Protein AF-A0A9D1MW50-F1 (afdb_monomer_lite)

Radius of gyration: 27.05 Å; chains: 1; bounding box: 61×31×77 Å

pLDDT: mean 70.01, std 12.66, range [36.09, 89.88]

Secondary structure (DSSP, 8-state):
-EE-TTT--EE-TT-SB-TTT-PBP--------S-HHHHHHHHHHHHHHHHHHHHHHHHHHHHHHHHHHHHHHTS---------S-----HHHHHHHHHHHHHHHHHHHHHHHHHHHHHHHHHHHT----HHHHHHHHHHT-HHHHHHHHHS---

Sequence (155 aa):
MKYCSHCGTQLLDEAVVCPKCGCPTESKKPVVSENRSGLGTAARVFMIIQCVALVAFLLIIFLMFIVFAGILSEGLPPMEGEQGMPEVLTPQVIRIMGGIYCGVLAIPLLWIIPMTVSLGRKLKRGEHVSLAFKVCTLIFVSVIAGILLLCMNER

Structure (mmCIF, N/CA/C/O backbone):
data_AF-A0A9D1MW50-F1
#
_entry.id   AF-A0A9D1MW50-F1
#
loop_
_atom_site.group_PDB
_atom_site.id
_atom_site.type_symbol
_atom_site.label_atom_id
_atom_site.label_alt_id
_atom_site.label_comp_id
_atom_site.label_asym_id
_atom_site.label_entity_id
_atom_site.label_seq_id
_atom_site.pdbx_PDB_ins_code
_atom_site.Cartn_x
_atom_site.Cartn_y
_atom_site.Cartn_z
_atom_site.occupancy
_atom_site.B_iso_or_equiv
_atom_site.auth_seq_id
_atom_site.auth_comp_id
_atom_site.auth_asym_id
_atom_site.auth_atom_id
_atom_site.pdbx_PDB_model_num
ATOM 1 N N . MET A 1 1 ? -8.007 7.852 42.564 1.00 64.81 1 MET A N 1
ATOM 2 C CA . MET A 1 1 ? -9.059 7.083 43.270 1.00 64.81 1 MET A CA 1
ATOM 3 C C . MET A 1 1 ? -10.188 6.763 42.292 1.00 64.81 1 MET A C 1
ATOM 5 O O . MET A 1 1 ? -11.056 7.605 42.068 1.00 64.81 1 MET A O 1
ATOM 9 N N . LYS A 1 2 ? -10.171 5.581 41.670 1.00 74.06 2 LYS A N 1
ATOM 10 C CA . LYS A 1 2 ? -11.250 5.107 40.785 1.00 74.06 2 LYS A CA 1
ATOM 11 C C . LYS A 1 2 ? -12.192 4.189 41.568 1.00 74.06 2 LYS A C 1
ATOM 13 O O . LYS A 1 2 ? -11.774 3.544 42.526 1.00 74.06 2 LYS A O 1
ATOM 18 N N . TYR A 1 3 ? -13.451 4.108 41.151 1.00 83.50 3 TYR A N 1
ATOM 19 C CA . TYR A 1 3 ? -14.417 3.152 41.691 1.00 83.50 3 TYR A CA 1
ATOM 20 C C . TYR A 1 3 ? -14.896 2.232 40.577 1.00 83.50 3 TYR A C 1
ATOM 22 O O . TYR A 1 3 ? -15.069 2.645 39.433 1.00 83.50 3 TYR A O 1
ATOM 30 N N . CYS A 1 4 ? -15.093 0.969 40.922 1.00 86.12 4 CYS A N 1
ATOM 31 C CA . CYS A 1 4 ? -15.682 -0.030 40.046 1.00 86.12 4 CYS A CA 1
ATOM 32 C C . CYS A 1 4 ? -17.118 0.376 39.674 1.00 86.12 4 CYS A C 1
ATOM 34 O O . CYS A 1 4 ? -17.969 0.458 40.557 1.00 86.12 4 CYS A O 1
ATOM 36 N N . SER A 1 5 ? -17.412 0.576 38.387 1.00 82.81 5 SER A N 1
ATOM 37 C CA . SER A 1 5 ? -18.751 0.961 37.898 1.00 82.81 5 SER A CA 1
ATOM 38 C C . SER A 1 5 ? -19.828 -0.094 38.168 1.00 82.81 5 SER A C 1
ATOM 40 O O . SER A 1 5 ? -20.995 0.241 38.333 1.00 82.81 5 SER A O 1
ATOM 42 N N . HIS A 1 6 ? -19.434 -1.365 38.260 1.00 82.75 6 HIS A N 1
ATOM 43 C CA . HIS A 1 6 ? -20.348 -2.477 38.525 1.00 82.75 6 HIS A CA 1
ATOM 44 C C . HIS A 1 6 ? -20.587 -2.758 40.010 1.00 82.75 6 HIS A C 1
ATOM 46 O O . HIS A 1 6 ? -21.638 -3.267 40.383 1.00 82.75 6 HIS A O 1
ATOM 52 N N . CYS A 1 7 ? -19.592 -2.502 40.856 1.00 89.88 7 CYS A N 1
ATOM 53 C CA . CYS A 1 7 ? -19.534 -3.065 42.205 1.00 89.88 7 CYS A CA 1
ATOM 54 C C . CYS A 1 7 ? -19.194 -2.047 43.297 1.00 89.88 7 CYS A C 1
ATOM 56 O O . CYS A 1 7 ? -19.100 -2.416 44.468 1.00 89.88 7 CYS A O 1
ATOM 58 N N . GLY A 1 8 ? -18.935 -0.791 42.920 1.00 85.56 8 GLY A N 1
ATOM 59 C CA . GLY A 1 8 ? -18.674 0.326 43.830 1.00 85.56 8 GLY A CA 1
ATOM 60 C C . GLY A 1 8 ? -17.409 0.201 44.681 1.00 85.56 8 GLY A C 1
ATOM 61 O O . GLY A 1 8 ? -17.162 1.042 45.535 1.00 85.56 8 GLY A O 1
ATOM 62 N N . THR A 1 9 ? -16.597 -0.840 44.482 1.00 88.25 9 THR A N 1
ATOM 63 C CA . THR A 1 9 ? -15.367 -1.044 45.259 1.00 88.25 9 THR A CA 1
ATOM 64 C C . THR A 1 9 ? -14.291 -0.071 44.800 1.00 88.25 9 THR A C 1
ATOM 66 O O . THR A 1 9 ? -14.161 0.198 43.603 1.00 88.25 9 THR A O 1
ATOM 69 N N . GLN A 1 10 ? -13.538 0.462 45.759 1.00 88.00 10 GLN A N 1
ATOM 70 C CA . GLN A 1 10 ? -12.429 1.366 45.501 1.00 88.00 10 GLN A CA 1
ATOM 71 C C . GLN A 1 10 ? -11.291 0.603 44.820 1.00 88.00 10 GLN A C 1
ATOM 73 O O . GLN A 1 10 ? -10.881 -0.468 45.267 1.00 88.00 10 GLN A O 1
ATOM 78 N N . LEU A 1 11 ? -10.812 1.153 43.712 1.00 86.75 11 LEU A N 1
ATOM 79 C CA . LEU A 1 11 ? -9.760 0.574 42.895 1.00 86.75 11 LEU A CA 1
ATOM 80 C C . LEU A 1 11 ? -8.518 1.450 42.980 1.00 86.75 11 LEU A C 1
ATOM 82 O O . LEU A 1 11 ? -8.594 2.683 42.925 1.00 86.75 11 LEU A O 1
ATOM 86 N N . LEU A 1 12 ? -7.370 0.786 43.082 1.00 76.19 12 LEU A N 1
ATOM 87 C CA . LEU A 1 12 ? -6.069 1.416 42.893 1.00 76.19 12 LEU A CA 1
ATOM 88 C C . LEU A 1 12 ? -5.984 1.929 41.451 1.00 76.19 12 LEU A C 1
ATOM 90 O O . LEU A 1 12 ? -6.505 1.292 40.535 1.00 76.19 12 LEU A O 1
ATOM 94 N N . ASP A 1 13 ? -5.354 3.085 41.242 1.00 71.31 13 ASP A N 1
ATOM 95 C CA . ASP A 1 13 ? -5.412 3.792 39.954 1.00 71.31 13 ASP A CA 1
ATOM 96 C C . ASP A 1 13 ? -4.801 2.996 38.773 1.00 71.31 13 ASP A C 1
ATOM 98 O O . ASP A 1 13 ? -5.167 3.268 37.625 1.00 71.31 13 ASP A O 1
ATOM 102 N N . GLU A 1 14 ? -3.998 1.964 39.071 1.00 70.06 14 GLU A N 1
ATOM 103 C CA . GLU A 1 14 ? -3.350 1.018 38.140 1.00 70.06 14 GLU A CA 1
ATOM 104 C C . GLU A 1 14 ? -4.076 -0.338 37.985 1.00 70.06 14 GLU A C 1
ATOM 106 O O . GLU A 1 14 ? -3.643 -1.204 37.225 1.00 70.06 14 GLU A O 1
ATOM 111 N N . ALA A 1 15 ? -5.168 -0.583 38.717 1.00 69.38 15 ALA A N 1
ATOM 112 C CA . ALA A 1 15 ? -5.851 -1.874 38.677 1.00 69.38 15 ALA A CA 1
ATOM 113 C C . ALA A 1 15 ? -6.584 -2.050 37.340 1.00 69.38 15 ALA A C 1
ATOM 115 O O . ALA A 1 15 ? -7.631 -1.450 37.139 1.00 69.38 15 ALA A O 1
ATOM 116 N N . VAL A 1 16 ? -6.070 -2.887 36.434 1.00 71.75 16 VAL A N 1
ATOM 117 C CA . VAL A 1 16 ? -6.677 -3.158 35.108 1.00 71.75 16 VAL A CA 1
ATOM 118 C C . VAL A 1 16 ? -7.992 -3.944 35.225 1.00 71.75 16 VAL A C 1
ATOM 120 O O . VAL A 1 16 ? -8.874 -3.845 34.373 1.00 71.75 16 VAL A O 1
ATOM 123 N N . VAL A 1 17 ? -8.151 -4.696 36.314 1.00 83.94 17 VAL A N 1
ATOM 124 C CA . VAL A 1 17 ? -9.316 -5.542 36.587 1.00 83.94 17 VAL A CA 1
ATOM 125 C C . VAL A 1 17 ? -9.737 -5.364 38.041 1.00 83.94 17 VAL A C 1
ATOM 127 O O . VAL A 1 17 ? -8.898 -5.303 38.939 1.00 83.94 17 VAL A O 1
ATOM 130 N N . CYS A 1 18 ? -11.044 -5.278 38.285 1.00 87.00 18 CYS A N 1
ATOM 131 C CA . CYS A 1 18 ? -11.578 -5.207 39.637 1.00 87.00 18 CYS A CA 1
ATOM 132 C C . CYS A 1 18 ? -11.401 -6.549 40.377 1.00 87.00 18 CYS A C 1
ATOM 134 O O . CYS A 1 18 ? -11.933 -7.557 39.909 1.00 87.00 18 CYS A O 1
ATOM 136 N N . PRO A 1 19 ? -10.770 -6.588 41.568 1.00 86.38 19 PRO A N 1
ATOM 137 C CA . PRO A 1 19 ? -10.558 -7.832 42.314 1.00 86.38 19 PRO A CA 1
ATOM 138 C C . PRO A 1 19 ? -11.848 -8.426 42.901 1.00 86.38 19 PRO A C 1
ATOM 140 O O . PRO A 1 19 ? -11.865 -9.592 43.277 1.00 86.38 19 PRO A O 1
ATOM 143 N N . LYS A 1 20 ? -12.932 -7.640 42.995 1.00 85.81 20 LYS A N 1
ATOM 144 C CA . LYS A 1 20 ? -14.200 -8.087 43.594 1.00 85.81 20 LYS A CA 1
ATOM 145 C C . LYS A 1 20 ? -15.183 -8.673 42.582 1.00 85.81 20 LYS A C 1
ATOM 147 O O . LYS A 1 20 ? -15.910 -9.599 42.916 1.00 85.81 20 LYS A O 1
ATOM 152 N N . CYS A 1 21 ? -15.248 -8.119 41.372 1.00 87.75 21 CYS A N 1
ATOM 153 C CA . CYS A 1 21 ? -16.230 -8.528 40.360 1.00 87.75 21 CYS A CA 1
ATOM 154 C C . CYS A 1 21 ? -15.613 -8.976 39.031 1.00 87.75 21 CYS A C 1
ATOM 156 O O . CYS A 1 21 ? -16.346 -9.404 38.148 1.00 87.75 21 CYS A O 1
ATOM 158 N N . GLY A 1 22 ? -14.296 -8.842 38.850 1.00 82.44 22 GLY A N 1
ATOM 159 C CA . GLY A 1 22 ? -13.617 -9.218 37.609 1.00 82.44 22 GLY A CA 1
ATOM 160 C C . GLY A 1 22 ? -13.893 -8.300 36.413 1.00 82.44 22 GLY A C 1
ATOM 161 O O . GLY A 1 22 ? -13.387 -8.566 35.327 1.00 82.44 22 GLY A O 1
ATOM 162 N N . CYS A 1 23 ? -14.664 -7.217 36.572 1.00 83.94 23 CYS A N 1
ATOM 163 C CA . CYS A 1 23 ? -14.919 -6.279 35.477 1.00 83.94 23 CYS A CA 1
ATOM 164 C C . CYS A 1 23 ? -13.656 -5.456 35.155 1.00 83.94 23 CYS A C 1
ATOM 166 O O . CYS A 1 23 ? -12.960 -5.026 36.087 1.00 83.94 23 CYS A O 1
ATOM 168 N N . PRO A 1 24 ? -13.366 -5.203 33.865 1.00 79.19 24 PRO A N 1
ATOM 169 C CA . PRO A 1 24 ? -12.266 -4.335 33.464 1.00 79.19 24 PRO A CA 1
ATOM 170 C C . PRO A 1 24 ? -12.527 -2.907 33.945 1.00 79.19 24 PRO A C 1
ATOM 172 O O . PRO A 1 24 ? -13.665 -2.433 33.940 1.00 79.19 24 PRO A O 1
ATOM 175 N N . THR A 1 25 ? -11.478 -2.223 34.389 1.00 73.94 25 THR A N 1
ATOM 176 C CA . THR A 1 25 ? -11.584 -0.839 34.859 1.00 73.94 25 THR A CA 1
ATOM 177 C C . THR A 1 25 ? -11.233 0.097 33.704 1.00 73.94 25 THR A C 1
ATOM 179 O O . THR A 1 25 ? -10.292 -0.156 32.946 1.00 73.94 25 THR A O 1
ATOM 182 N N . GLU A 1 26 ? -11.995 1.179 33.529 1.00 65.62 26 GLU A N 1
ATOM 183 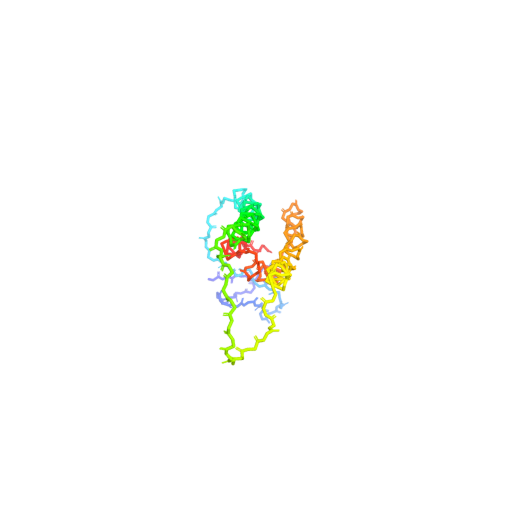C CA . GLU A 1 26 ? -11.671 2.192 32.523 1.00 65.62 26 GLU A CA 1
ATOM 184 C C . GLU A 1 26 ? -10.417 2.955 32.971 1.00 65.62 26 GLU A C 1
ATOM 186 O O . GLU A 1 26 ? -10.464 3.970 33.675 1.00 65.62 26 GLU A O 1
ATOM 191 N N . SER A 1 27 ? -9.243 2.433 32.616 1.00 59.41 27 SER A N 1
ATOM 192 C CA . SER A 1 27 ? -7.993 3.122 32.887 1.00 59.41 27 SER A CA 1
ATOM 193 C C . SER A 1 27 ? -7.887 4.340 31.971 1.00 59.41 27 SER A C 1
ATOM 195 O O . SER A 1 27 ? -7.748 4.215 30.754 1.00 59.41 27 SER A O 1
ATOM 197 N N . LYS A 1 28 ? -8.008 5.534 32.565 1.00 48.19 28 LYS A N 1
ATOM 198 C CA . LYS A 1 28 ? -7.851 6.840 31.912 1.00 48.19 28 LYS A CA 1
ATOM 199 C C . LYS A 1 28 ? -6.526 6.890 31.131 1.00 48.19 28 LYS A C 1
ATOM 201 O O . LYS A 1 28 ? -5.479 7.171 31.707 1.00 48.19 28 LYS A O 1
ATOM 206 N N . LYS A 1 29 ? -6.579 6.626 29.821 1.00 45.78 29 LYS A N 1
ATOM 207 C CA . LYS A 1 29 ? -5.476 6.891 28.885 1.00 45.78 29 LYS A CA 1
ATOM 208 C C . LYS A 1 29 ? -5.175 8.399 28.829 1.00 45.78 29 LYS A C 1
ATOM 210 O O . LYS A 1 29 ? -6.076 9.198 29.107 1.00 45.78 29 LYS A O 1
ATOM 215 N N . PRO A 1 30 ? -3.930 8.797 28.496 1.00 42.25 30 PRO A N 1
ATOM 216 C CA . PRO A 1 30 ? -3.515 10.196 28.452 1.00 42.25 30 PRO A CA 1
ATOM 217 C C . PRO A 1 30 ? -4.474 11.047 27.615 1.00 42.25 30 PRO A C 1
ATOM 219 O O . PRO A 1 30 ? -4.926 10.642 26.544 1.00 42.25 30 PRO A O 1
ATOM 222 N N . VAL A 1 31 ? -4.789 12.228 28.148 1.00 47.00 31 VAL A N 1
ATOM 223 C CA . VAL A 1 31 ? -5.659 13.236 27.541 1.00 47.00 31 VAL A CA 1
ATOM 224 C C . VAL A 1 31 ? -5.006 13.728 26.247 1.00 47.00 31 VAL A C 1
ATOM 226 O O . VAL A 1 31 ? -4.137 14.592 26.279 1.00 47.00 31 VAL A O 1
ATOM 229 N N . VAL A 1 32 ? -5.416 13.169 25.110 1.00 51.88 32 VAL A N 1
ATOM 230 C CA . VAL A 1 32 ? -5.207 13.773 23.790 1.00 51.88 32 VAL A CA 1
ATOM 231 C C . VAL A 1 32 ? -6.550 14.313 23.326 1.00 51.88 32 VAL A C 1
ATOM 233 O O . VAL A 1 32 ? -7.573 13.626 23.370 1.00 51.88 32 VAL A O 1
ATOM 236 N N . SER A 1 33 ? -6.522 15.590 22.972 1.00 41.41 33 SER A N 1
ATOM 237 C CA . SER A 1 33 ? -7.660 16.455 22.722 1.00 41.41 33 SER A CA 1
ATOM 238 C C . SER A 1 33 ? -8.587 15.953 21.618 1.00 41.41 33 SER A C 1
ATOM 240 O O . SER A 1 33 ? -8.213 15.335 20.620 1.00 41.41 33 SER A O 1
ATOM 242 N N . GLU A 1 34 ? -9.854 16.253 21.849 1.00 52.19 34 GLU A N 1
ATOM 243 C CA . GLU A 1 34 ? -10.997 16.020 20.993 1.00 52.19 34 GLU A CA 1
ATOM 244 C C . GLU A 1 34 ? -10.857 16.768 19.655 1.00 52.19 34 GLU A C 1
ATOM 246 O O . GLU A 1 34 ? -11.185 17.942 19.544 1.00 52.19 34 GLU A O 1
ATOM 251 N N . ASN A 1 35 ? -10.368 16.077 18.620 1.00 47.66 35 ASN A N 1
ATOM 252 C CA . ASN A 1 35 ? -10.586 16.452 17.216 1.00 47.66 35 ASN A CA 1
ATOM 253 C C . ASN A 1 35 ? -10.690 15.192 16.326 1.00 47.66 35 ASN A C 1
ATOM 255 O O . ASN A 1 35 ? -9.879 14.931 15.434 1.00 47.66 35 ASN A O 1
ATOM 259 N N . ARG A 1 36 ? -11.666 14.328 16.641 1.00 54.72 36 ARG A N 1
ATOM 260 C CA . ARG A 1 36 ? -11.811 12.973 16.061 1.00 54.72 36 ARG A CA 1
ATOM 261 C C . ARG A 1 36 ? -12.215 12.970 14.583 1.00 54.72 36 ARG A C 1
ATOM 263 O O . ARG A 1 36 ? -11.928 12.004 13.879 1.00 54.72 36 ARG A O 1
ATOM 270 N N . SER A 1 37 ? -12.853 14.036 14.104 1.00 59.47 37 SER A N 1
ATOM 271 C CA . SER A 1 37 ? -13.290 14.172 12.708 1.00 59.47 37 SER A CA 1
ATOM 272 C C . SER A 1 37 ? -12.113 14.422 11.757 1.00 59.47 37 SER A C 1
ATOM 274 O O . SER A 1 37 ? -12.071 13.863 10.657 1.00 59.47 37 SER A O 1
ATOM 276 N N . GLY A 1 38 ? -11.118 15.198 12.200 1.00 68.12 38 GLY A N 1
ATOM 277 C CA . GLY A 1 38 ? -9.918 15.496 11.419 1.00 68.12 38 GLY A CA 1
ATOM 278 C C . GLY A 1 38 ? -8.953 14.315 11.329 1.00 68.12 38 GLY A C 1
ATOM 279 O O . GLY A 1 38 ? -8.428 14.041 10.256 1.00 68.12 38 GLY A O 1
ATOM 280 N N . LEU A 1 39 ? -8.764 13.568 12.422 1.00 69.94 39 LEU A N 1
ATOM 281 C CA . LEU A 1 39 ? -7.722 12.536 12.510 1.00 69.94 39 LEU A CA 1
ATOM 282 C C . LEU A 1 39 ? -7.981 11.331 11.591 1.00 69.94 39 LEU A C 1
ATOM 284 O O . LEU A 1 39 ? -7.082 10.875 10.886 1.00 69.94 39 LEU A O 1
ATOM 288 N N . GLY A 1 40 ? -9.223 10.835 11.547 1.00 70.69 40 GLY A N 1
ATOM 289 C CA . GLY A 1 40 ? -9.592 9.733 10.652 1.00 70.69 40 GLY A CA 1
ATOM 290 C C . GLY A 1 40 ? -9.575 10.133 9.173 1.00 70.69 40 GLY A C 1
ATOM 291 O O . GLY A 1 40 ? -9.199 9.338 8.309 1.00 70.69 40 GLY A O 1
ATOM 292 N N . THR A 1 41 ? -9.930 11.386 8.886 1.00 77.12 41 THR A N 1
ATOM 293 C CA . THR A 1 41 ? -9.859 11.961 7.537 1.00 77.12 41 THR A CA 1
ATOM 294 C C . THR A 1 41 ? -8.405 12.136 7.105 1.00 77.12 41 THR A C 1
ATOM 296 O O . THR A 1 41 ? -8.036 11.688 6.023 1.00 77.12 41 THR A O 1
ATOM 299 N N . ALA A 1 42 ? -7.554 12.674 7.983 1.00 74.38 42 ALA A N 1
ATOM 300 C CA . ALA A 1 42 ? -6.121 12.816 7.755 1.00 74.38 42 ALA A CA 1
ATOM 301 C C . ALA A 1 42 ? -5.459 11.457 7.490 1.00 74.38 42 ALA A C 1
ATOM 303 O O . ALA A 1 42 ? -4.745 11.319 6.502 1.00 74.38 42 ALA A O 1
ATOM 304 N N . ALA A 1 43 ? -5.761 10.428 8.291 1.00 74.19 43 ALA A N 1
ATOM 305 C CA . ALA A 1 43 ? -5.218 9.084 8.089 1.00 74.19 43 ALA A CA 1
ATOM 306 C C . ALA A 1 43 ? -5.556 8.512 6.699 1.00 74.19 43 ALA A C 1
ATOM 308 O O . ALA A 1 43 ? -4.692 7.933 6.044 1.00 74.19 43 ALA A O 1
ATOM 309 N N . ARG A 1 44 ? -6.787 8.717 6.208 1.00 74.00 44 ARG A N 1
ATOM 310 C CA . ARG A 1 44 ? -7.166 8.316 4.842 1.00 74.00 44 ARG A CA 1
ATOM 311 C C . ARG A 1 44 ? -6.452 9.117 3.764 1.00 74.00 44 ARG A C 1
ATOM 313 O O . ARG A 1 44 ? -6.035 8.536 2.768 1.00 74.00 44 ARG A O 1
ATOM 320 N N . VAL A 1 45 ? -6.335 10.428 3.947 1.00 82.69 45 VAL A N 1
ATOM 321 C CA . VAL A 1 45 ? -5.684 11.316 2.977 1.00 82.69 45 VAL A CA 1
ATOM 322 C C . VAL A 1 45 ? -4.208 10.950 2.837 1.00 82.69 45 VAL A C 1
ATOM 324 O O . VAL A 1 45 ? -3.761 10.706 1.721 1.00 82.69 45 VAL A O 1
ATOM 327 N N . PHE A 1 46 ? -3.483 10.791 3.948 1.00 79.62 46 PHE A N 1
ATOM 328 C CA . PHE A 1 46 ? -2.094 10.322 3.928 1.00 79.62 46 PHE A CA 1
ATOM 329 C C . PHE A 1 46 ? -1.963 8.955 3.250 1.00 79.62 46 PHE A C 1
ATOM 331 O O . PHE A 1 46 ? -1.099 8.757 2.408 1.00 79.62 46 PHE A O 1
ATOM 338 N N . MET A 1 47 ? -2.861 8.018 3.544 1.00 76.94 47 MET A N 1
ATOM 339 C CA . MET A 1 47 ? -2.829 6.689 2.937 1.00 76.94 47 MET A CA 1
ATOM 340 C C . MET A 1 47 ? -2.984 6.723 1.405 1.00 76.94 47 MET A C 1
ATOM 342 O O . MET A 1 47 ? -2.268 6.016 0.699 1.00 76.94 47 MET A O 1
ATOM 346 N N . ILE A 1 48 ? -3.881 7.565 0.880 1.00 81.56 48 ILE A N 1
ATOM 347 C CA . ILE A 1 48 ? -4.080 7.730 -0.570 1.00 81.56 48 ILE A CA 1
ATOM 348 C C . ILE A 1 48 ? -2.879 8.438 -1.205 1.00 81.56 48 ILE A C 1
ATOM 350 O O . ILE A 1 48 ? -2.387 7.976 -2.233 1.00 81.56 48 ILE A O 1
ATOM 354 N N . ILE A 1 49 ? -2.384 9.518 -0.589 1.00 85.00 49 ILE A N 1
ATOM 355 C CA . ILE A 1 49 ? -1.222 10.272 -1.084 1.00 85.00 49 ILE A CA 1
ATOM 356 C C . ILE A 1 49 ? -0.011 9.350 -1.217 1.00 85.00 49 ILE A C 1
ATOM 358 O O . ILE A 1 49 ? 0.624 9.333 -2.267 1.00 85.00 49 ILE A O 1
ATOM 362 N N . GLN A 1 50 ? 0.274 8.538 -0.197 1.00 82.00 50 GLN A N 1
ATOM 363 C CA . GLN A 1 50 ? 1.382 7.586 -0.229 1.00 82.00 50 GLN A CA 1
ATOM 364 C C . GLN A 1 50 ? 1.205 6.524 -1.319 1.00 82.00 50 GLN A C 1
ATOM 366 O O . GLN A 1 50 ? 2.165 6.238 -2.028 1.00 82.00 50 GLN A O 1
ATOM 371 N N . CYS A 1 51 ? -0.003 5.985 -1.515 1.00 78.38 51 CYS A N 1
ATOM 372 C CA . CYS A 1 51 ? -0.267 5.054 -2.617 1.00 78.38 51 CYS A CA 1
ATOM 373 C C . CYS A 1 51 ? 0.009 5.692 -3.988 1.00 78.38 51 CYS A C 1
ATOM 375 O O . CYS A 1 51 ? 0.699 5.097 -4.812 1.00 78.38 51 CYS A O 1
ATOM 377 N N . VAL A 1 52 ? -0.500 6.905 -4.230 1.00 84.88 52 VAL A N 1
ATOM 378 C CA . VAL A 1 52 ? -0.330 7.606 -5.515 1.00 84.88 52 VAL A CA 1
ATOM 379 C C . VAL A 1 52 ? 1.132 7.987 -5.748 1.00 84.88 52 VAL A C 1
ATOM 381 O O . VAL A 1 52 ? 1.658 7.748 -6.833 1.00 84.88 52 VAL A O 1
ATOM 384 N N . ALA A 1 53 ? 1.806 8.529 -4.731 1.00 85.38 53 ALA A N 1
ATOM 385 C CA . ALA A 1 53 ? 3.211 8.915 -4.812 1.00 85.38 53 ALA A CA 1
ATOM 386 C C . ALA A 1 53 ? 4.119 7.716 -5.115 1.00 85.38 53 ALA A C 1
ATOM 388 O O . ALA A 1 53 ? 5.034 7.828 -5.926 1.00 85.38 53 ALA A O 1
ATOM 389 N N . LEU A 1 54 ? 3.847 6.556 -4.512 1.00 80.62 54 LEU A N 1
ATOM 390 C CA . LEU A 1 54 ? 4.646 5.354 -4.729 1.00 80.62 54 LEU A CA 1
ATOM 391 C C . LEU A 1 54 ? 4.427 4.775 -6.137 1.00 80.62 54 LEU A C 1
ATOM 393 O O . LEU A 1 54 ? 5.396 4.436 -6.812 1.00 80.62 54 LEU A O 1
ATOM 397 N N . VAL A 1 55 ? 3.183 4.740 -6.632 1.00 82.19 55 VAL A N 1
ATOM 398 C CA . VAL A 1 55 ? 2.897 4.339 -8.024 1.00 82.19 55 VAL A CA 1
ATOM 399 C C . VAL A 1 55 ? 3.593 5.272 -9.01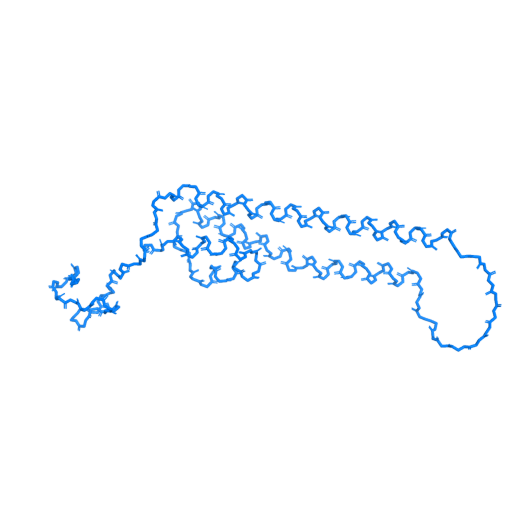6 1.00 82.19 55 VAL A C 1
ATOM 401 O O . VAL A 1 55 ? 4.239 4.797 -9.948 1.00 82.19 55 VAL A O 1
ATOM 404 N N . ALA A 1 56 ? 3.520 6.587 -8.798 1.00 86.62 56 ALA A N 1
ATOM 405 C CA . ALA A 1 56 ? 4.212 7.561 -9.637 1.00 86.62 56 ALA A CA 1
ATOM 406 C C . ALA A 1 56 ? 5.736 7.355 -9.611 1.00 86.62 56 ALA A C 1
ATOM 408 O O . ALA A 1 56 ? 6.374 7.363 -10.660 1.00 86.62 56 ALA A O 1
ATOM 409 N N . PHE A 1 57 ? 6.318 7.102 -8.437 1.00 84.88 57 PHE A N 1
ATOM 410 C CA . PHE A 1 57 ? 7.748 6.839 -8.289 1.00 84.88 57 PHE A CA 1
ATOM 411 C C . PHE A 1 57 ? 8.193 5.560 -9.014 1.00 84.88 57 PHE A C 1
ATOM 413 O O . PHE A 1 57 ? 9.208 5.576 -9.705 1.00 84.88 57 PHE A O 1
ATOM 420 N N . LEU A 1 58 ? 7.413 4.474 -8.939 1.00 80.31 58 LEU A N 1
ATOM 421 C CA . LEU A 1 58 ? 7.689 3.243 -9.692 1.00 80.31 58 LEU A CA 1
ATOM 422 C C . LEU A 1 58 ? 7.596 3.457 -11.205 1.00 80.31 58 LEU A C 1
ATOM 424 O O . LEU A 1 58 ? 8.443 2.950 -11.936 1.00 80.31 58 LEU A O 1
ATOM 428 N N . LEU A 1 59 ? 6.615 4.234 -11.676 1.00 82.81 59 LEU A N 1
ATOM 429 C CA . LEU A 1 59 ? 6.519 4.598 -13.091 1.00 82.81 59 LEU A CA 1
ATOM 430 C C . LEU A 1 59 ? 7.723 5.428 -13.543 1.00 82.81 59 LEU A C 1
ATOM 432 O O . LEU A 1 59 ? 8.262 5.171 -14.613 1.00 82.81 59 LEU A O 1
ATOM 436 N N . ILE A 1 60 ? 8.185 6.377 -12.726 1.00 85.81 60 ILE A N 1
ATOM 437 C CA . ILE A 1 60 ? 9.380 7.177 -13.025 1.00 85.81 60 ILE A CA 1
ATOM 438 C C . ILE A 1 60 ? 10.629 6.293 -13.069 1.00 85.81 60 ILE A C 1
ATOM 440 O O . ILE A 1 60 ? 11.401 6.406 -14.016 1.00 85.81 60 ILE A O 1
ATOM 444 N N . ILE A 1 61 ? 10.821 5.386 -12.104 1.00 81.56 61 ILE A N 1
ATOM 445 C CA . ILE A 1 61 ? 11.942 4.429 -12.115 1.00 81.56 61 ILE A CA 1
ATOM 446 C C . ILE A 1 61 ? 11.892 3.559 -13.369 1.00 81.56 61 ILE A C 1
ATOM 448 O O . ILE A 1 61 ? 12.912 3.363 -14.024 1.00 81.56 61 ILE A O 1
ATOM 452 N N . PHE A 1 62 ? 10.708 3.065 -13.727 1.00 79.50 62 PHE A N 1
ATOM 453 C CA . PHE A 1 62 ? 10.513 2.255 -14.921 1.00 79.50 62 PHE A CA 1
ATOM 454 C C . PHE A 1 62 ? 10.845 3.035 -16.202 1.00 79.50 62 PHE A C 1
ATOM 456 O O . PHE A 1 62 ? 11.567 2.529 -17.059 1.00 79.50 62 PHE A O 1
ATOM 463 N N . LEU A 1 63 ? 10.395 4.289 -16.313 1.00 82.44 63 LEU A N 1
ATOM 464 C CA . LEU A 1 63 ? 10.739 5.176 -17.428 1.00 82.44 63 LEU A CA 1
ATOM 465 C C . LEU A 1 63 ? 12.237 5.487 -17.467 1.00 82.44 63 LEU A C 1
ATOM 467 O O . LEU A 1 63 ? 12.839 5.422 -18.533 1.00 82.44 63 LEU A O 1
ATOM 471 N N . MET A 1 64 ? 12.858 5.763 -16.319 1.00 81.38 64 MET A N 1
ATOM 472 C CA . MET A 1 64 ? 14.295 6.015 -16.221 1.00 81.38 64 MET A CA 1
ATOM 473 C C . MET A 1 64 ? 15.100 4.784 -16.644 1.00 81.38 64 MET A C 1
ATOM 475 O O . MET A 1 64 ? 16.104 4.915 -17.334 1.00 81.38 64 MET A O 1
ATOM 479 N N . PHE A 1 65 ? 14.635 3.585 -16.290 1.00 77.25 65 PHE A N 1
ATOM 480 C CA . PHE A 1 65 ? 15.244 2.327 -16.701 1.00 77.25 65 PHE A CA 1
ATOM 481 C C . PHE A 1 65 ? 15.108 2.079 -18.212 1.00 77.25 65 PHE A C 1
ATOM 483 O O . PHE A 1 65 ? 16.077 1.675 -18.850 1.00 77.25 65 PHE A O 1
ATOM 490 N N . ILE A 1 66 ? 13.946 2.376 -18.810 1.00 77.00 66 ILE A N 1
ATOM 491 C CA . ILE A 1 66 ? 13.750 2.324 -20.271 1.00 77.00 66 ILE A CA 1
ATOM 492 C C . ILE A 1 66 ? 14.682 3.308 -20.980 1.00 77.00 66 ILE A C 1
ATOM 494 O O . ILE A 1 66 ? 15.337 2.940 -21.953 1.00 77.00 66 ILE A O 1
ATOM 498 N N . VAL A 1 67 ? 14.759 4.542 -20.482 1.00 81.81 67 VAL A N 1
ATOM 499 C CA . VAL A 1 67 ? 15.622 5.588 -21.037 1.00 81.81 67 VAL A CA 1
ATOM 500 C C . VAL A 1 67 ? 17.092 5.195 -20.904 1.00 81.81 67 VAL A C 1
ATOM 502 O O . VAL A 1 67 ? 17.825 5.291 -21.878 1.00 81.81 67 VAL A O 1
ATOM 505 N N . PHE A 1 68 ? 17.522 4.677 -19.752 1.00 76.88 68 PHE A N 1
ATOM 506 C CA . PHE A 1 68 ? 18.892 4.208 -19.537 1.00 76.88 68 PHE A CA 1
ATOM 507 C C . PHE A 1 68 ? 19.259 3.037 -20.461 1.00 76.88 68 PHE A C 1
ATOM 509 O O . PHE A 1 68 ? 20.332 3.040 -21.059 1.00 76.88 68 PHE A O 1
ATOM 516 N N . ALA A 1 69 ? 18.350 2.072 -20.640 1.00 70.19 69 ALA A N 1
ATOM 517 C CA . ALA A 1 69 ? 18.534 0.973 -21.587 1.00 70.19 69 ALA A CA 1
ATOM 518 C C . ALA A 1 69 ? 18.606 1.459 -23.047 1.00 70.19 69 ALA A C 1
ATOM 520 O O . ALA A 1 69 ? 19.369 0.903 -23.832 1.00 70.19 69 ALA A O 1
ATOM 521 N N . GLY A 1 70 ? 17.840 2.497 -23.402 1.00 68.06 70 GLY A N 1
ATOM 522 C CA . GLY A 1 70 ? 17.900 3.140 -24.716 1.00 68.06 70 GLY A CA 1
ATOM 523 C C . GLY A 1 70 ? 19.195 3.926 -24.937 1.00 68.06 70 GLY A C 1
ATOM 524 O O . GLY A 1 70 ? 19.816 3.786 -25.981 1.00 68.06 70 GLY A O 1
ATOM 525 N N . ILE A 1 71 ? 19.654 4.688 -23.940 1.00 68.94 71 ILE A N 1
ATOM 526 C CA . ILE A 1 71 ? 20.902 5.468 -24.015 1.00 68.94 71 ILE A CA 1
ATOM 527 C C . ILE A 1 71 ? 22.125 4.547 -24.149 1.00 68.94 71 ILE A C 1
ATOM 529 O O . ILE A 1 71 ? 23.023 4.844 -24.932 1.00 68.94 71 ILE A O 1
ATOM 533 N N . LEU A 1 72 ? 22.154 3.407 -23.445 1.00 63.00 72 LEU A N 1
ATOM 534 C CA . LEU A 1 72 ? 23.235 2.418 -23.574 1.00 63.00 72 LEU A CA 1
ATOM 535 C C . LEU A 1 72 ? 23.295 1.792 -24.984 1.00 63.00 72 LEU A C 1
ATOM 537 O O . LEU A 1 72 ? 24.344 1.298 -25.389 1.00 63.00 72 LEU A O 1
ATOM 541 N N . SER A 1 73 ? 22.190 1.834 -25.738 1.00 60.88 73 SER A N 1
ATOM 542 C CA . SER A 1 73 ? 22.097 1.284 -27.095 1.00 60.88 73 SER A CA 1
ATOM 543 C C . SER A 1 73 ? 22.762 2.157 -28.166 1.00 60.88 73 SER A C 1
ATOM 545 O O . SER A 1 73 ? 23.093 1.640 -29.227 1.00 60.88 73 SER A O 1
ATOM 547 N N . GLU A 1 74 ? 22.987 3.448 -27.906 1.00 61.12 74 GLU A N 1
ATOM 548 C CA . GLU A 1 74 ? 23.522 4.402 -28.896 1.00 61.12 74 GLU A CA 1
ATOM 549 C C . GLU A 1 74 ? 25.034 4.678 -28.709 1.00 61.12 74 GLU A C 1
ATOM 551 O O . GLU A 1 74 ? 25.609 5.498 -29.422 1.00 61.12 74 GLU A O 1
ATOM 556 N N . GLY A 1 75 ? 25.692 4.033 -27.731 1.00 54.88 75 GLY A N 1
ATOM 557 C CA . GLY A 1 75 ? 26.971 4.508 -27.180 1.00 54.88 75 GLY A CA 1
ATOM 558 C C . GLY A 1 75 ? 28.202 3.595 -27.239 1.00 54.88 75 GLY A C 1
ATOM 559 O O . GLY A 1 75 ? 29.231 4.016 -26.713 1.00 54.88 75 GLY A O 1
ATOM 560 N N . LEU A 1 76 ? 28.170 2.389 -27.828 1.00 44.16 76 LEU A N 1
ATOM 561 C CA . LEU A 1 76 ? 29.367 1.526 -27.881 1.00 44.16 76 LEU A CA 1
ATOM 562 C C . LEU A 1 76 ? 29.795 1.200 -29.327 1.00 44.16 76 LEU A C 1
ATOM 564 O O . LEU A 1 76 ? 29.088 0.454 -30.006 1.00 44.16 76 LEU A O 1
ATOM 568 N N . PRO A 1 77 ? 30.937 1.724 -29.820 1.00 52.91 77 PRO A N 1
ATOM 569 C CA . PRO A 1 77 ? 31.525 1.240 -31.066 1.00 52.91 77 PRO A CA 1
ATOM 570 C C . PRO A 1 77 ? 32.006 -0.219 -30.902 1.00 52.91 77 PRO A C 1
ATOM 572 O O . PRO A 1 77 ? 32.408 -0.605 -29.801 1.00 52.91 77 PRO A O 1
ATOM 575 N N . PRO A 1 78 ? 31.988 -1.041 -31.968 1.00 53.94 78 PRO A N 1
ATOM 576 C CA . PRO A 1 78 ? 32.461 -2.421 -31.910 1.00 53.94 78 PRO A CA 1
ATOM 577 C C . PRO A 1 78 ? 33.994 -2.453 -31.935 1.00 53.94 78 PRO A C 1
ATOM 579 O O . PRO A 1 78 ? 34.588 -1.862 -32.831 1.00 53.94 78 PRO A O 1
ATOM 582 N N . MET A 1 79 ? 34.636 -3.156 -30.996 1.00 45.22 79 MET A N 1
ATOM 583 C CA . MET A 1 79 ? 36.019 -3.625 -31.161 1.00 45.22 79 MET A CA 1
ATOM 584 C C . MET A 1 79 ? 36.159 -5.046 -30.601 1.00 45.22 79 MET A C 1
ATOM 586 O O . MET A 1 79 ? 35.861 -5.309 -29.437 1.00 45.22 79 MET A O 1
ATOM 590 N N . GLU A 1 80 ? 36.586 -5.940 -31.489 1.00 50.12 80 GLU A N 1
ATOM 591 C CA . GLU A 1 80 ? 36.890 -7.360 -31.304 1.00 50.12 80 GLU A CA 1
ATOM 592 C C . GLU A 1 80 ? 38.199 -7.578 -30.507 1.00 50.12 80 GLU A C 1
ATOM 594 O O . GLU A 1 80 ? 39.172 -6.855 -30.724 1.00 50.12 80 GLU A O 1
ATOM 599 N N . GLY A 1 81 ? 38.256 -8.604 -29.637 1.00 38.66 81 GLY A N 1
ATOM 600 C CA . GLY A 1 81 ? 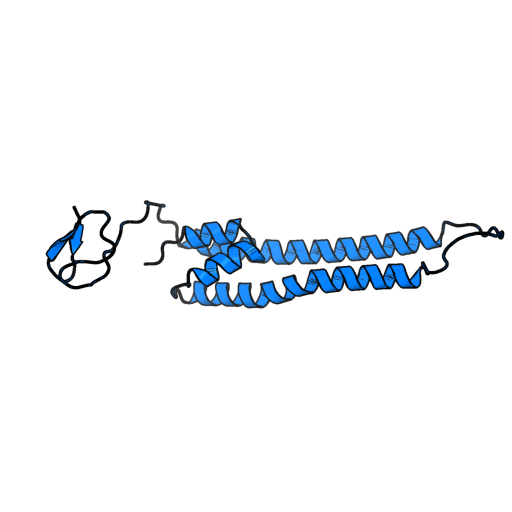39.517 -9.154 -29.096 1.00 38.66 81 GLY A CA 1
ATOM 601 C C . GLY A 1 81 ? 39.469 -9.723 -27.664 1.00 38.66 81 GLY A C 1
ATOM 602 O O . GLY A 1 81 ? 39.285 -8.975 -26.712 1.00 38.66 81 GLY A O 1
ATOM 603 N N . GLU A 1 82 ? 39.666 -11.045 -27.556 1.00 42.75 82 GLU A N 1
ATOM 604 C CA . GLU A 1 82 ? 39.831 -11.955 -26.391 1.00 42.75 82 GLU A CA 1
ATOM 605 C C . GLU A 1 82 ? 40.666 -11.406 -25.198 1.00 42.75 82 GLU A C 1
ATOM 607 O O . GLU A 1 82 ? 41.508 -10.538 -25.381 1.00 42.75 82 GLU A O 1
ATOM 612 N N . GLN A 1 83 ? 40.589 -11.855 -23.933 1.00 39.69 83 GLN A N 1
ATOM 613 C CA . GLN A 1 83 ? 40.358 -13.191 -23.370 1.00 39.69 83 GLN A CA 1
ATOM 614 C C . GLN A 1 83 ? 40.079 -13.040 -21.851 1.00 39.69 83 GLN A C 1
ATOM 616 O O . GLN A 1 83 ? 40.905 -12.475 -21.134 1.00 39.69 83 GLN A O 1
ATOM 621 N N . GLY A 1 84 ? 38.957 -13.570 -21.340 1.00 36.16 84 GLY A N 1
ATOM 622 C CA . GLY A 1 84 ? 38.782 -13.842 -19.900 1.00 36.16 84 GLY A CA 1
ATOM 623 C C . GLY A 1 84 ? 37.546 -13.258 -19.193 1.00 36.16 84 GLY A C 1
ATOM 624 O O . GLY A 1 84 ? 37.647 -12.226 -18.543 1.00 36.16 84 GLY A O 1
ATOM 625 N N . MET A 1 85 ? 36.465 -14.061 -19.165 1.00 36.09 85 MET A N 1
ATOM 626 C CA . MET A 1 85 ? 35.505 -14.234 -18.045 1.00 36.09 85 MET A CA 1
ATOM 627 C C . MET A 1 85 ? 34.371 -13.194 -17.830 1.00 36.09 85 MET A C 1
ATOM 629 O O . MET A 1 85 ? 34.639 -12.013 -17.658 1.00 36.09 85 MET A O 1
ATOM 633 N N . PRO A 1 86 ? 33.117 -13.637 -17.574 1.00 45.91 86 PRO A N 1
ATOM 634 C CA . PRO A 1 86 ? 32.291 -14.595 -18.296 1.00 45.91 86 PRO A CA 1
ATOM 635 C C . PRO A 1 86 ? 31.104 -13.910 -19.016 1.00 45.91 86 PRO A C 1
ATOM 637 O O . PRO A 1 86 ? 30.559 -12.878 -18.628 1.00 45.91 86 PRO A O 1
ATOM 640 N N . GLU A 1 87 ? 30.671 -14.581 -20.066 1.00 49.16 87 GLU A N 1
ATOM 641 C CA . GLU A 1 87 ? 29.757 -14.170 -21.126 1.00 49.16 87 GLU A CA 1
ATOM 642 C C . GLU A 1 87 ? 28.275 -14.404 -20.753 1.00 49.16 87 GLU A C 1
ATOM 644 O O . GLU A 1 87 ? 27.609 -15.268 -21.313 1.00 49.16 87 GLU A O 1
ATOM 649 N N . VAL A 1 88 ? 27.739 -13.682 -19.756 1.00 44.97 88 VAL A N 1
ATOM 650 C CA . VAL A 1 88 ? 26.327 -13.861 -19.314 1.00 44.97 88 VAL A CA 1
ATOM 651 C C . VAL A 1 88 ? 25.507 -12.578 -19.138 1.00 44.97 88 VAL A C 1
ATOM 653 O O . VAL A 1 88 ? 24.323 -12.650 -18.805 1.00 44.97 88 VAL A O 1
ATOM 656 N N . LEU A 1 89 ? 26.056 -11.397 -19.428 1.00 54.28 89 LEU A N 1
ATOM 657 C CA . LEU A 1 89 ? 25.317 -10.136 -19.306 1.00 54.28 89 LEU A CA 1
ATOM 658 C C . LEU A 1 89 ? 24.771 -9.667 -20.660 1.00 54.28 89 LEU A C 1
ATOM 660 O O . LEU A 1 89 ? 25.165 -8.637 -21.198 1.00 54.28 89 LEU A O 1
ATOM 664 N N . THR A 1 90 ? 23.848 -10.437 -21.234 1.00 56.19 90 THR A N 1
ATOM 665 C CA . THR A 1 90 ? 23.097 -9.964 -2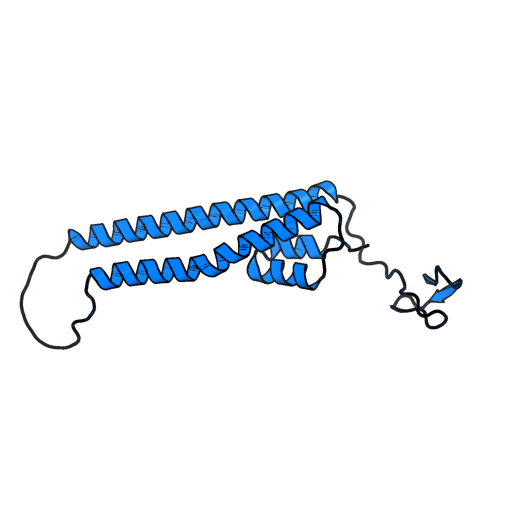2.402 1.00 56.19 90 THR A CA 1
ATOM 666 C C . THR A 1 90 ? 22.271 -8.723 -22.015 1.00 56.19 90 THR A C 1
ATOM 668 O O . THR A 1 90 ? 21.664 -8.703 -20.938 1.00 56.19 90 THR A O 1
ATOM 671 N N . PRO A 1 91 ? 22.156 -7.694 -22.881 1.00 58.69 91 PRO A N 1
ATOM 672 C CA . PRO A 1 91 ? 21.290 -6.528 -22.634 1.00 58.69 91 PRO A CA 1
ATOM 673 C C . PRO A 1 91 ? 19.818 -6.927 -22.394 1.00 58.69 91 PRO A C 1
ATOM 675 O O . PRO A 1 91 ? 19.054 -6.206 -21.751 1.00 58.69 91 PRO A O 1
ATOM 678 N N . GLN A 1 92 ? 19.440 -8.127 -22.842 1.00 58.31 92 GLN A N 1
ATOM 679 C CA . GLN A 1 92 ? 18.153 -8.772 -22.589 1.00 58.31 92 GLN A CA 1
ATOM 680 C C . GLN A 1 92 ? 17.970 -9.146 -21.102 1.00 58.31 92 GLN A C 1
ATOM 682 O O . GLN A 1 92 ? 16.909 -8.902 -20.530 1.00 58.31 92 GLN A O 1
ATOM 687 N N . VAL A 1 93 ? 19.007 -9.687 -20.446 1.00 66.81 93 VAL A N 1
ATOM 688 C CA . VAL A 1 93 ? 18.967 -10.110 -19.033 1.00 66.81 93 VAL A CA 1
ATOM 689 C C . VAL A 1 93 ? 18.872 -8.910 -18.095 1.00 66.81 93 VAL A C 1
ATOM 691 O O . VAL A 1 93 ? 18.101 -8.965 -17.143 1.00 66.81 93 VAL A O 1
ATOM 694 N N . ILE A 1 94 ? 19.550 -7.792 -18.384 1.00 69.69 94 ILE A N 1
ATOM 695 C CA . ILE A 1 94 ? 19.414 -6.555 -17.589 1.00 69.69 94 ILE A CA 1
ATOM 696 C C . ILE A 1 94 ? 17.958 -6.069 -17.598 1.00 69.69 94 ILE A C 1
ATOM 698 O O . ILE A 1 94 ? 17.402 -5.786 -16.536 1.00 69.69 94 ILE A O 1
ATOM 702 N N . ARG A 1 95 ? 17.306 -6.039 -18.773 1.00 65.38 95 ARG A N 1
ATOM 703 C CA . ARG A 1 95 ? 15.896 -5.626 -18.906 1.00 65.38 95 ARG A CA 1
ATOM 704 C C . ARG A 1 95 ? 14.943 -6.524 -18.121 1.00 65.38 95 ARG A C 1
ATOM 706 O O . ARG A 1 95 ? 14.032 -6.025 -17.462 1.00 65.38 95 ARG A O 1
ATOM 713 N N . ILE A 1 96 ? 15.176 -7.834 -18.169 1.00 70.56 96 ILE A N 1
ATOM 714 C CA . ILE A 1 96 ? 14.373 -8.829 -17.452 1.00 70.56 96 ILE A CA 1
ATOM 715 C C . ILE A 1 96 ? 14.603 -8.719 -15.938 1.00 70.56 96 ILE A C 1
ATOM 717 O O . ILE A 1 96 ? 13.634 -8.692 -15.186 1.00 70.56 96 ILE A O 1
ATOM 721 N N . MET A 1 97 ? 15.849 -8.562 -15.482 1.00 70.56 97 MET A N 1
ATOM 722 C CA . MET A 1 97 ? 16.184 -8.397 -14.062 1.00 70.56 97 MET A CA 1
ATOM 723 C C . MET A 1 97 ? 15.592 -7.112 -13.468 1.00 70.56 97 MET A C 1
ATOM 725 O O . MET A 1 97 ? 15.049 -7.150 -12.366 1.00 70.56 97 MET A O 1
ATOM 729 N N . GLY A 1 98 ? 15.616 -5.995 -14.205 1.00 72.62 98 GLY A N 1
ATOM 730 C CA . GLY A 1 98 ? 14.959 -4.749 -13.793 1.00 72.62 98 GLY A CA 1
ATOM 731 C C . GLY A 1 98 ? 13.437 -4.893 -13.678 1.00 72.62 98 GLY A C 1
ATOM 732 O O . GLY A 1 98 ? 12.839 -4.434 -12.703 1.00 72.62 98 GLY A O 1
ATOM 733 N N . GLY A 1 99 ? 12.814 -5.602 -14.626 1.00 72.06 99 GLY A N 1
ATOM 734 C CA . GLY A 1 99 ? 11.386 -5.930 -14.586 1.00 72.06 99 GLY A CA 1
ATOM 735 C C . GLY A 1 99 ? 11.014 -6.853 -13.422 1.00 72.06 99 GLY A C 1
ATOM 736 O O . GLY A 1 99 ? 10.039 -6.588 -12.720 1.00 72.06 99 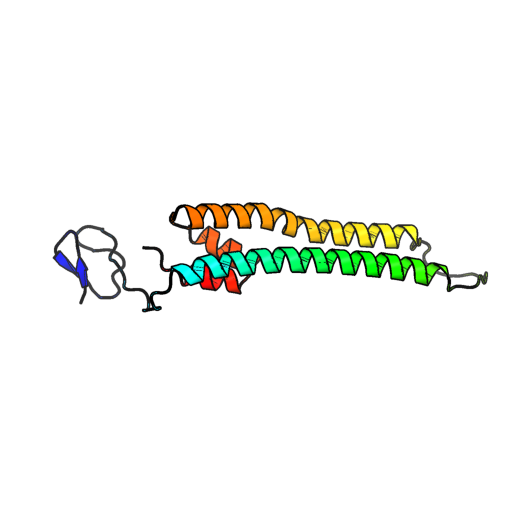GLY A O 1
ATOM 737 N N . ILE A 1 100 ? 11.816 -7.892 -13.165 1.00 77.12 100 ILE A N 1
ATOM 738 C CA . ILE A 1 100 ? 11.636 -8.814 -12.035 1.00 77.12 100 ILE A CA 1
ATOM 739 C C . ILE A 1 100 ? 11.786 -8.063 -10.708 1.00 77.12 100 ILE A C 1
ATOM 741 O O . ILE A 1 100 ? 10.940 -8.216 -9.830 1.00 77.12 100 ILE A O 1
ATOM 745 N N . TYR A 1 101 ? 12.801 -7.208 -10.563 1.00 75.12 101 TYR A N 1
ATOM 746 C CA . TYR A 1 101 ? 13.018 -6.431 -9.341 1.00 75.12 101 TYR A CA 1
ATOM 747 C C . TYR A 1 101 ? 11.868 -5.444 -9.075 1.00 75.12 101 TYR A C 1
ATOM 749 O O . TYR A 1 101 ? 11.377 -5.361 -7.948 1.00 75.12 101 TYR A O 1
ATOM 757 N N . CYS A 1 102 ? 11.358 -4.773 -10.116 1.00 69.94 102 CYS A N 1
ATOM 758 C CA . CYS A 1 102 ? 10.159 -3.930 -10.018 1.00 69.94 102 CYS A CA 1
ATOM 759 C C . CYS A 1 102 ? 8.901 -4.743 -9.667 1.00 69.94 102 CYS A C 1
ATOM 761 O O . CYS A 1 102 ? 8.088 -4.297 -8.859 1.00 69.94 102 CYS A O 1
ATOM 763 N N . GLY A 1 103 ? 8.751 -5.942 -10.236 1.00 73.38 103 GLY A N 1
ATOM 764 C CA . GLY A 1 103 ? 7.639 -6.848 -9.950 1.00 73.38 103 GLY A CA 1
ATOM 765 C C . GLY A 1 103 ? 7.646 -7.352 -8.508 1.00 73.38 103 GLY A C 1
ATOM 766 O O . GLY A 1 103 ? 6.618 -7.293 -7.840 1.00 73.38 103 GLY A O 1
ATOM 767 N N . VAL A 1 104 ? 8.804 -7.775 -7.989 1.00 78.25 104 VAL A N 1
ATOM 768 C CA . VAL A 1 104 ? 8.941 -8.239 -6.597 1.00 78.25 104 VAL A CA 1
ATOM 769 C C . VAL A 1 104 ? 8.700 -7.098 -5.604 1.00 78.25 104 VAL A C 1
ATOM 771 O O . VAL A 1 104 ? 8.011 -7.305 -4.607 1.00 78.25 104 VAL A O 1
ATOM 774 N N . LEU A 1 105 ? 9.165 -5.879 -5.898 1.00 70.19 105 LEU A N 1
ATOM 775 C CA . LEU A 1 105 ? 8.846 -4.683 -5.104 1.00 70.19 105 LEU A CA 1
ATOM 776 C C . LEU A 1 105 ? 7.359 -4.304 -5.159 1.00 70.19 105 LEU A C 1
ATOM 778 O O . LEU A 1 105 ? 6.841 -3.758 -4.189 1.00 70.19 105 LEU A O 1
ATOM 782 N N . ALA A 1 106 ? 6.649 -4.619 -6.245 1.00 70.75 106 ALA A N 1
ATOM 783 C CA . ALA A 1 106 ? 5.221 -4.337 -6.384 1.00 70.75 106 ALA A CA 1
ATOM 784 C C . ALA A 1 106 ? 4.311 -5.317 -5.609 1.00 70.75 106 ALA A C 1
ATOM 786 O O . ALA A 1 106 ? 3.171 -4.967 -5.302 1.00 70.75 106 ALA A O 1
ATOM 787 N N . ILE A 1 107 ? 4.787 -6.517 -5.244 1.00 77.50 107 ILE A N 1
ATOM 788 C CA . ILE A 1 107 ? 3.984 -7.532 -4.528 1.00 77.50 107 ILE A CA 1
ATOM 789 C C . ILE A 1 107 ? 3.563 -7.063 -3.116 1.00 77.50 107 ILE A C 1
ATOM 791 O O . ILE A 1 107 ? 2.365 -7.110 -2.818 1.00 77.50 107 ILE A O 1
ATOM 795 N N . PRO A 1 108 ? 4.466 -6.549 -2.250 1.00 67.56 108 PRO A N 1
ATOM 796 C CA . PRO A 1 108 ? 4.083 -5.958 -0.962 1.00 67.56 108 PRO A CA 1
ATOM 797 C C . PRO A 1 108 ? 3.098 -4.795 -1.117 1.00 67.56 108 PRO A C 1
ATOM 799 O O . PRO A 1 108 ? 2.194 -4.620 -0.304 1.00 67.56 108 PRO A O 1
ATOM 802 N N . LEU A 1 109 ? 3.235 -4.029 -2.198 1.00 68.88 109 LEU A N 1
ATOM 803 C CA . LEU A 1 109 ? 2.379 -2.894 -2.520 1.00 68.88 109 LEU A CA 1
ATOM 804 C C . LEU A 1 109 ? 0.959 -3.284 -2.918 1.00 68.88 109 LEU A C 1
ATOM 806 O O . LEU A 1 109 ? -0.000 -2.648 -2.480 1.00 68.88 109 LEU A O 1
ATOM 810 N N . LEU A 1 110 ? 0.812 -4.349 -3.701 1.00 73.62 110 LEU A N 1
ATOM 811 C CA . LEU A 1 110 ? -0.496 -4.899 -4.042 1.00 73.62 110 LEU A CA 1
ATOM 812 C C . LEU A 1 110 ? -1.247 -5.376 -2.793 1.00 73.62 110 LEU A C 1
ATOM 814 O O . LEU A 1 110 ? -2.467 -5.240 -2.730 1.00 73.62 110 LEU A O 1
ATOM 818 N N . TRP A 1 111 ? -0.528 -5.863 -1.777 1.00 73.69 111 TRP A N 1
ATOM 819 C CA . TRP A 1 111 ? -1.096 -6.273 -0.488 1.00 73.69 111 TRP A CA 1
ATOM 820 C C . TRP A 1 111 ? -1.432 -5.097 0.447 1.00 73.69 111 TRP A C 1
ATOM 822 O O . TRP A 1 111 ? -2.317 -5.202 1.301 1.00 73.69 111 TRP A O 1
ATOM 832 N N . ILE A 1 112 ? -0.794 -3.939 0.272 1.00 74.25 112 ILE A N 1
ATOM 833 C CA . ILE A 1 112 ? -1.137 -2.725 1.025 1.00 74.25 112 ILE A CA 1
ATOM 834 C C . ILE A 1 112 ? -2.572 -2.279 0.698 1.00 74.25 112 ILE A C 1
ATOM 836 O O . ILE A 1 112 ? -3.304 -1.891 1.605 1.00 74.25 112 ILE A O 1
ATOM 840 N N . ILE A 1 113 ? -3.031 -2.430 -0.548 1.00 78.25 113 ILE A N 1
ATOM 841 C CA . ILE A 1 113 ? -4.374 -2.028 -1.012 1.00 78.25 113 ILE A CA 1
ATOM 842 C C . ILE A 1 113 ? -5.538 -2.721 -0.257 1.00 78.25 113 ILE A C 1
ATOM 844 O O . ILE A 1 113 ? -6.434 -2.033 0.235 1.00 78.25 113 ILE A O 1
ATOM 848 N N . PRO A 1 114 ? -5.602 -4.058 -0.100 1.00 79.50 114 PRO A N 1
ATOM 849 C CA . PRO A 1 114 ? -6.678 -4.685 0.668 1.00 79.50 114 PRO A CA 1
ATOM 850 C C . PRO A 1 114 ? -6.641 -4.288 2.149 1.00 79.50 114 PRO A C 1
ATOM 852 O O . PRO A 1 114 ? -7.705 -4.126 2.756 1.00 79.50 114 PRO A O 1
ATOM 855 N N . MET A 1 115 ? -5.453 -4.061 2.727 1.00 72.88 115 MET A N 1
ATOM 856 C CA . MET A 1 115 ? -5.350 -3.573 4.104 1.00 72.88 115 MET A CA 1
ATOM 857 C C . MET A 1 115 ? -5.789 -2.119 4.253 1.00 72.88 115 MET A C 1
ATOM 859 O O . MET A 1 115 ? -6.490 -1.796 5.216 1.00 72.88 115 MET A O 1
ATOM 863 N N . THR A 1 116 ? -5.479 -1.259 3.281 1.00 75.31 116 THR A N 1
ATOM 864 C CA . THR A 1 116 ? -5.933 0.135 3.267 1.00 75.31 116 THR A CA 1
ATOM 865 C C . THR A 1 116 ? -7.453 0.222 3.161 1.00 75.31 116 THR A C 1
ATOM 867 O O . THR A 1 116 ? -8.098 0.948 3.920 1.00 75.31 116 THR A O 1
ATOM 870 N N . VAL A 1 117 ? -8.058 -0.596 2.297 1.00 78.94 117 VAL A N 1
ATOM 871 C CA . VAL A 1 117 ? -9.514 -0.683 2.134 1.00 78.94 117 VAL A CA 1
ATOM 872 C C . VAL A 1 117 ? -10.178 -1.285 3.372 1.00 78.94 117 VAL A C 1
ATOM 874 O O . VAL A 1 117 ? -11.232 -0.807 3.797 1.00 78.94 117 VAL A O 1
ATOM 877 N N . SER A 1 118 ? -9.583 -2.312 3.984 1.00 80.38 118 SER A N 1
ATOM 878 C CA . SER A 1 118 ? -10.089 -2.906 5.226 1.00 80.38 118 SER A CA 1
ATOM 879 C C . SER A 1 118 ? -10.090 -1.884 6.370 1.00 80.38 118 SER A C 1
ATOM 881 O O . SER A 1 118 ? -11.111 -1.713 7.039 1.00 80.38 118 SER A O 1
ATOM 883 N N . LEU A 1 119 ? -9.011 -1.102 6.509 1.00 73.94 119 LEU A N 1
ATOM 884 C CA . LEU A 1 119 ? -8.919 -0.008 7.477 1.00 73.94 119 LEU A CA 1
ATOM 885 C C . LEU A 1 119 ? -9.963 1.068 7.183 1.00 73.94 119 LEU A C 1
ATOM 887 O O . LEU A 1 119 ? -10.706 1.480 8.070 1.00 73.94 119 LEU A O 1
ATOM 891 N N . GLY A 1 120 ? -10.059 1.493 5.922 1.00 73.81 120 GLY A N 1
ATOM 892 C CA . GLY A 1 120 ? -11.018 2.492 5.475 1.00 73.81 120 GLY A CA 1
ATOM 893 C C . GLY A 1 120 ? -12.459 2.082 5.777 1.00 73.81 120 GLY A C 1
ATOM 894 O O . GLY A 1 120 ? -13.231 2.909 6.264 1.00 73.81 120 GLY A O 1
ATOM 895 N N . ARG A 1 121 ? -12.820 0.813 5.553 1.00 77.12 121 ARG A N 1
ATOM 896 C CA . ARG A 1 121 ? -14.154 0.281 5.870 1.00 77.12 121 ARG A CA 1
ATOM 897 C C . ARG A 1 121 ? -14.425 0.261 7.375 1.00 77.12 121 ARG A C 1
ATOM 899 O O . ARG A 1 121 ? -15.485 0.739 7.777 1.00 77.12 121 ARG A O 1
ATOM 906 N N . LYS A 1 122 ? -13.470 -0.188 8.198 1.00 74.56 122 LYS A N 1
ATOM 907 C CA . LYS A 1 122 ? -13.609 -0.188 9.667 1.00 74.56 122 LYS A CA 1
ATOM 908 C C . LYS A 1 122 ? -13.737 1.223 10.245 1.00 74.56 122 LYS A C 1
ATOM 910 O O . LYS A 1 122 ? -14.620 1.471 11.059 1.00 74.56 122 LYS A O 1
ATOM 915 N N . LEU A 1 123 ? -12.971 2.181 9.715 1.00 69.75 123 LEU A N 1
ATOM 916 C CA . LEU A 1 123 ? -13.059 3.593 10.111 1.00 69.75 123 LEU A CA 1
ATOM 917 C C . LEU A 1 123 ? -14.415 4.231 9.757 1.00 69.75 123 LEU A C 1
ATOM 919 O O . LEU A 1 123 ? -14.879 5.120 10.456 1.00 69.75 123 LEU A O 1
ATOM 923 N N . LYS A 1 124 ? -15.051 3.795 8.658 1.00 67.94 124 LYS A N 1
ATOM 924 C CA . LYS A 1 124 ? -16.385 4.261 8.221 1.00 67.94 124 LYS A CA 1
ATOM 925 C C . LYS A 1 124 ? -17.506 3.723 9.116 1.00 67.94 124 LYS A C 1
ATOM 927 O O . LYS A 1 124 ? -18.503 4.409 9.288 1.00 67.94 124 LYS A O 1
ATOM 932 N N . ARG A 1 125 ? -17.349 2.507 9.651 1.00 72.62 125 ARG A N 1
ATOM 933 C CA . ARG A 1 125 ? -18.327 1.865 10.544 1.00 72.62 125 ARG A CA 1
ATOM 934 C C . ARG A 1 125 ? -18.191 2.277 12.008 1.00 72.62 125 ARG A C 1
ATOM 936 O O . ARG A 1 125 ? -19.078 1.956 12.784 1.00 72.62 125 ARG A O 1
ATOM 943 N N . GLY A 1 126 ? -17.115 2.978 12.380 1.00 65.44 126 GLY A N 1
ATOM 944 C CA . GLY A 1 126 ? -16.838 3.298 13.784 1.00 65.44 126 GLY A CA 1
ATOM 945 C C . GLY A 1 126 ? -16.622 2.044 14.636 1.00 65.44 126 GLY A C 1
ATOM 946 O O . GLY A 1 126 ? -16.890 2.059 15.830 1.00 65.44 126 GLY A O 1
ATOM 947 N N . GLU A 1 127 ? -16.191 0.952 14.003 1.00 66.88 127 GLU A N 1
ATOM 948 C CA . GLU A 1 127 ? -16.011 -0.347 14.641 1.00 66.88 127 GLU A CA 1
ATOM 949 C C . GLU A 1 127 ? -14.638 -0.421 15.311 1.00 66.88 127 GLU A C 1
ATOM 951 O O . GLU A 1 127 ? -13.671 0.177 14.827 1.00 66.88 127 GLU A O 1
ATOM 956 N N . HIS A 1 128 ? -14.548 -1.178 16.403 1.00 60.53 128 HIS A N 1
ATOM 957 C CA . HIS A 1 128 ? -13.303 -1.342 17.138 1.00 60.53 128 HIS A CA 1
ATOM 958 C C . HIS A 1 128 ? -12.214 -1.961 16.251 1.00 60.53 128 HIS A C 1
ATOM 960 O O . HIS A 1 128 ? -12.397 -2.991 15.588 1.00 60.53 128 HIS A O 1
ATOM 966 N N . VAL A 1 129 ? -11.057 -1.307 16.203 1.00 68.62 129 VAL A N 1
ATOM 967 C CA . VAL A 1 129 ? -9.941 -1.691 15.342 1.00 68.62 129 VAL A CA 1
ATOM 968 C C . VAL A 1 129 ? -8.928 -2.431 16.202 1.00 68.62 129 VAL A C 1
ATOM 970 O O . VAL A 1 129 ? -8.185 -1.819 16.965 1.00 68.62 129 VAL A O 1
ATOM 973 N N . SER A 1 130 ? -8.882 -3.760 16.060 1.00 71.50 130 SER A N 1
ATOM 974 C CA . SER A 1 130 ? -7.942 -4.617 16.797 1.00 71.50 130 SER A CA 1
ATOM 975 C C . SER A 1 130 ? -6.509 -4.064 16.763 1.00 71.50 130 SER A C 1
ATOM 977 O O . SER A 1 130 ? -6.018 -3.634 15.716 1.00 71.50 130 SER A O 1
ATOM 979 N N . LEU A 1 131 ? -5.817 -4.103 17.905 1.00 72.56 131 LEU A N 1
ATOM 980 C CA . LEU A 1 131 ? -4.441 -3.612 18.055 1.00 72.56 131 LEU A CA 1
ATOM 981 C C . LEU A 1 131 ? -3.484 -4.256 17.040 1.00 72.56 131 LEU A C 1
ATOM 983 O O . LEU A 1 131 ? -2.631 -3.571 16.482 1.00 72.56 131 LEU A O 1
ATOM 987 N N . ALA A 1 132 ? -3.685 -5.539 16.721 1.00 75.50 132 ALA A N 1
ATOM 988 C CA . ALA A 1 132 ? -2.902 -6.250 15.708 1.00 75.50 132 ALA A CA 1
ATOM 989 C C . ALA A 1 132 ? -3.019 -5.602 14.317 1.00 75.50 132 ALA A C 1
ATOM 991 O O . ALA A 1 132 ? -2.045 -5.495 13.573 1.00 75.50 132 ALA A O 1
ATOM 992 N N . PHE A 1 133 ? -4.210 -5.100 13.987 1.00 73.88 133 PHE A N 1
ATOM 993 C CA . PHE A 1 133 ? -4.482 -4.415 12.729 1.00 73.88 133 PHE A CA 1
ATOM 994 C C . PHE A 1 133 ? -3.791 -3.041 12.664 1.00 73.88 133 PHE A C 1
ATOM 996 O O . PHE A 1 133 ? -3.258 -2.656 11.620 1.00 73.88 133 PHE A O 1
ATOM 1003 N N . LYS A 1 134 ? -3.726 -2.326 13.796 1.00 73.44 134 LYS A N 1
ATOM 1004 C CA . LYS A 1 134 ? -2.978 -1.063 13.922 1.00 73.44 134 LYS A CA 1
ATOM 1005 C C . LYS A 1 134 ? -1.474 -1.280 13.747 1.00 73.44 134 LYS A C 1
ATOM 1007 O O . LYS A 1 134 ? -0.857 -0.569 12.961 1.00 73.44 134 LYS A O 1
ATOM 1012 N N . VAL A 1 135 ? -0.908 -2.296 14.403 1.00 79.44 135 VAL A N 1
ATOM 1013 C CA . VAL A 1 135 ? 0.525 -2.638 14.312 1.00 79.44 135 VAL A CA 1
ATOM 1014 C C . VAL A 1 135 ? 0.920 -3.044 12.888 1.00 79.44 135 VAL A C 1
ATOM 1016 O O . VAL A 1 135 ? 1.916 -2.545 12.370 1.00 79.44 135 VAL A O 1
ATOM 1019 N N . CYS A 1 136 ? 0.109 -3.862 12.207 1.00 71.69 136 CYS A N 1
ATOM 1020 C CA . CYS A 1 136 ? 0.342 -4.192 10.795 1.00 71.69 136 CYS A CA 1
ATOM 1021 C C . CYS A 1 136 ? 0.343 -2.948 9.897 1.00 71.69 136 CYS A C 1
ATOM 1023 O O . CYS A 1 136 ? 1.191 -2.816 9.021 1.00 71.69 136 CYS A O 1
ATOM 1025 N N . THR A 1 137 ? -0.575 -2.008 10.127 1.00 74.25 137 THR A N 1
ATOM 1026 C CA . THR A 1 137 ? -0.637 -0.767 9.338 1.00 74.25 137 THR A CA 1
ATOM 1027 C C . THR A 1 137 ? 0.601 0.116 9.570 1.00 74.25 137 THR A C 1
ATOM 1029 O O . THR A 1 137 ? 1.093 0.754 8.640 1.00 74.25 137 THR A O 1
ATOM 1032 N N . LEU A 1 138 ? 1.135 0.115 10.795 1.00 74.00 138 LEU A N 1
ATOM 1033 C CA . LEU A 1 138 ? 2.317 0.879 11.202 1.00 74.00 138 LEU A CA 1
ATOM 1034 C C . LEU A 1 138 ? 3.603 0.365 10.533 1.00 74.00 138 LEU A C 1
ATOM 1036 O O . LEU A 1 138 ? 4.425 1.170 10.106 1.00 74.00 138 LEU A O 1
ATOM 1040 N N . ILE A 1 139 ? 3.742 -0.960 10.416 1.00 73.94 139 ILE A N 1
ATOM 1041 C CA . ILE A 1 139 ? 4.921 -1.625 9.836 1.00 73.94 139 ILE A CA 1
ATOM 1042 C C . ILE A 1 139 ? 4.879 -1.622 8.303 1.00 73.94 139 ILE A C 1
ATOM 1044 O O . ILE A 1 139 ? 5.899 -1.382 7.667 1.00 73.94 139 ILE A O 1
ATOM 1048 N N . PHE A 1 140 ? 3.713 -1.885 7.704 1.00 66.12 140 PHE A N 1
ATOM 1049 C CA . PHE A 1 140 ? 3.620 -2.136 6.261 1.00 66.12 140 PHE A CA 1
ATOM 1050 C C . PHE A 1 140 ? 3.151 -0.945 5.430 1.00 66.12 140 PHE A C 1
ATOM 1052 O O . PHE A 1 140 ? 3.435 -0.906 4.239 1.00 66.12 140 PHE A O 1
ATOM 1059 N N . VAL A 1 141 ? 2.409 0.004 6.009 1.00 66.75 141 VAL A N 1
ATOM 1060 C CA . VAL A 1 141 ? 1.752 1.061 5.222 1.00 66.75 141 VAL A CA 1
ATOM 1061 C C . VAL A 1 141 ? 2.350 2.432 5.501 1.00 66.75 141 VAL A C 1
ATOM 1063 O O . VAL A 1 141 ? 2.762 3.125 4.576 1.00 66.75 141 VAL A O 1
ATOM 1066 N N . SER A 1 142 ? 2.360 2.862 6.764 1.00 70.50 142 SER A N 1
ATOM 1067 C CA . SER A 1 142 ? 2.914 4.158 7.164 1.00 70.50 142 SER A CA 1
ATOM 1068 C C . SER A 1 142 ? 2.969 4.272 8.685 1.00 70.50 142 SER A C 1
ATOM 1070 O O . SER A 1 142 ? 1.938 4.206 9.362 1.00 70.50 142 SER A O 1
ATOM 1072 N N . VAL A 1 143 ? 4.168 4.531 9.212 1.00 77.06 143 VAL A N 1
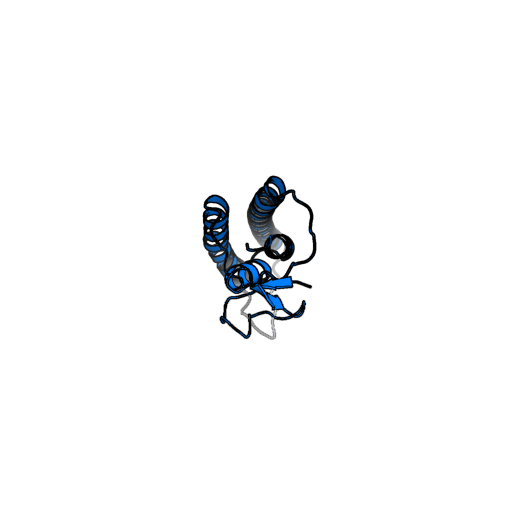ATOM 1073 C CA . VAL A 1 143 ? 4.412 4.799 10.638 1.00 77.06 143 VAL A CA 1
ATOM 1074 C C . VAL A 1 143 ? 3.545 5.965 11.128 1.00 77.06 143 VAL A C 1
ATOM 1076 O O . VAL A 1 143 ? 2.936 5.881 12.190 1.00 77.06 143 VAL A O 1
ATOM 1079 N N . ILE A 1 144 ? 3.407 7.023 10.321 1.00 76.50 144 ILE A N 1
ATOM 1080 C CA . ILE A 1 144 ? 2.662 8.242 10.673 1.00 76.50 144 ILE A CA 1
ATOM 1081 C C . ILE A 1 144 ? 1.165 7.942 10.818 1.00 76.50 144 ILE A C 1
ATOM 1083 O O . ILE A 1 144 ? 0.555 8.305 11.824 1.00 76.50 144 ILE A O 1
ATOM 1087 N N . ALA A 1 145 ? 0.573 7.234 9.848 1.00 71.12 145 ALA A N 1
ATOM 1088 C CA . ALA A 1 145 ? -0.838 6.853 9.906 1.00 71.12 145 ALA A CA 1
ATOM 1089 C C . ALA A 1 145 ? -1.115 5.867 11.053 1.00 71.12 145 ALA A C 1
ATOM 1091 O O . ALA A 1 145 ? -2.149 5.968 11.711 1.00 71.12 145 ALA A O 1
ATOM 1092 N N . GLY A 1 146 ? -0.184 4.944 11.321 1.00 73.00 146 GLY A N 1
ATOM 1093 C CA . GLY A 1 146 ? -0.299 3.980 12.412 1.00 73.00 146 GLY A CA 1
ATOM 1094 C C . GLY A 1 146 ? -0.207 4.615 13.803 1.00 73.00 146 GLY A C 1
ATOM 1095 O O . GLY A 1 146 ? -1.002 4.263 14.671 1.00 73.00 146 GLY A O 1
ATOM 1096 N N . ILE A 1 147 ? 0.686 5.590 14.012 1.00 76.38 147 ILE A N 1
ATOM 1097 C CA . ILE A 1 147 ? 0.762 6.354 15.272 1.00 76.38 147 ILE A CA 1
ATOM 1098 C C . ILE A 1 147 ? -0.532 7.151 15.485 1.00 76.38 147 ILE A C 1
ATOM 1100 O O . ILE A 1 147 ? -1.116 7.095 16.566 1.00 76.38 147 ILE A O 1
ATOM 1104 N N . LEU A 1 148 ? -1.047 7.805 14.435 1.00 72.12 148 LEU A N 1
ATOM 1105 C CA . LEU A 1 148 ? -2.358 8.465 14.459 1.00 72.12 148 LEU A CA 1
ATOM 1106 C C . LEU A 1 148 ? -3.478 7.501 14.898 1.00 72.12 148 LEU A C 1
ATOM 1108 O O . LEU A 1 148 ? -4.351 7.863 15.689 1.00 72.12 148 LEU A O 1
ATOM 1112 N N . LEU A 1 149 ? -3.434 6.262 14.394 1.00 69.88 149 LEU A N 1
ATOM 1113 C CA . LEU A 1 149 ? -4.396 5.200 14.696 1.00 69.88 149 LEU A CA 1
ATOM 1114 C C . LEU A 1 149 ? -4.251 4.593 16.100 1.00 69.88 149 LEU A C 1
ATOM 1116 O O . LEU A 1 149 ? -5.216 4.050 16.639 1.00 69.88 149 LEU A O 1
ATOM 1120 N N . LEU A 1 150 ? -3.068 4.673 16.707 1.00 68.62 150 LEU A N 1
ATOM 1121 C CA . LEU A 1 150 ? -2.846 4.295 18.105 1.00 68.62 150 LEU A CA 1
ATOM 1122 C C . LEU A 1 150 ? -3.301 5.392 19.070 1.00 68.62 150 LEU A C 1
ATOM 1124 O O . LEU A 1 150 ? -3.843 5.082 20.130 1.00 68.62 150 LEU A O 1
ATOM 1128 N N . CYS A 1 151 ? -3.130 6.660 18.691 1.00 70.31 151 CYS A N 1
ATOM 1129 C CA . CYS A 1 151 ? -3.588 7.800 19.482 1.00 70.31 151 CYS A CA 1
ATOM 1130 C C . CYS A 1 151 ? -5.115 7.975 19.471 1.00 70.31 151 CYS A C 1
ATOM 1132 O O . CYS A 1 151 ? -5.657 8.561 20.409 1.00 70.31 151 CYS A O 1
ATOM 1134 N N . MET A 1 152 ? -5.836 7.449 18.470 1.00 63.97 152 MET A N 1
ATOM 1135 C CA . MET A 1 152 ? -7.293 7.303 18.580 1.00 63.97 152 MET A CA 1
ATOM 1136 C C . MET A 1 152 ? -7.609 6.227 19.625 1.00 63.97 152 MET A C 1
ATOM 1138 O O . MET A 1 152 ? -7.509 5.023 19.385 1.00 63.97 152 MET A O 1
ATOM 1142 N N . ASN A 1 153 ? -7.930 6.694 20.831 1.00 56.28 153 ASN A N 1
ATOM 1143 C CA . ASN A 1 153 ? -8.281 5.846 21.954 1.00 56.28 153 ASN A CA 1
ATOM 1144 C C . ASN A 1 153 ? -9.489 4.963 21.599 1.00 56.28 153 ASN A C 1
ATOM 1146 O O . ASN A 1 153 ? -10.579 5.475 21.340 1.00 56.28 153 ASN A O 1
ATOM 1150 N N . GLU A 1 154 ? -9.266 3.649 21.607 1.00 56.72 154 GLU A N 1
ATOM 1151 C CA . GLU A 1 154 ? -10.310 2.627 21.674 1.00 56.72 154 GLU A CA 1
ATOM 1152 C C . GLU A 1 154 ? -11.148 2.926 22.925 1.00 56.72 154 GLU A C 1
ATOM 1154 O O . GLU A 1 154 ? -10.592 2.926 24.029 1.00 56.72 154 GLU A O 1
ATOM 1159 N N . ARG A 1 155 ? -12.427 3.285 22.749 1.00 43.81 155 ARG A N 1
ATOM 1160 C CA . ARG A 1 155 ? -13.384 3.145 23.854 1.00 43.81 155 ARG A CA 1
ATOM 1161 C C . ARG A 1 155 ? -13.539 1.669 24.193 1.00 43.81 155 ARG A C 1
ATOM 1163 O O . ARG A 1 155 ? -13.312 0.846 23.281 1.00 43.81 155 ARG A O 1
#

Foldseek 3Di:
DDADPVPRDDDDLPDQADPPPRHGDPNDDDDDDDPLVVLLVVLLVVLVVQLVVVVVVLVVLVVVLVVVLVVVVVDDDDDDDDDDDDDDDDSVVSNVVSVVVSVVVCPLVVVSVVLSVVSNVCSVVVHFDDPVSLVCCCVRGHVVSSVSVVVPDDD

Organism: NCBI:txid2840822

InterPro domains:
  IPR026870 Zinc-ribbon domain [PF13240] (3-24)